Protein AF-A0A2K3KQ40-F1 (afdb_monomer_lite)

Organism: Trifolium pratense (NCBI:txid57577)

Radius of gyration: 14.83 Å; chains: 1; bounding box: 31×33×39 Å

Foldseek 3Di:
DPDDDDFDDDDDVVVPDLLVVVLSVVLVVVCCVVQPDCNVVPDDPPNCCVVSVVVSVVSNVCSVVCVVVSVVVCVVCVVVCVPPDPDDDDDDD

pLDDT: mean 78.12, std 12.36, range [45.38, 91.06]

Structure (mmCIF, N/CA/C/O backbone):
data_AF-A0A2K3KQ40-F1
#
_entry.id   AF-A0A2K3KQ40-F1
#
loop_
_atom_site.group_PDB
_atom_site.id
_atom_site.type_symbol
_atom_site.label_atom_id
_atom_site.label_alt_id
_atom_site.label_comp_id
_atom_site.label_asym_id
_atom_site.label_entity_id
_atom_site.label_seq_id
_atom_site.pdbx_PDB_ins_code
_atom_site.Cartn_x
_atom_site.Cartn_y
_atom_site.Cartn_z
_atom_site.occupancy
_atom_site.B_iso_or_equiv
_atom_site.auth_seq_id
_atom_site.auth_comp_id
_atom_site.auth_asym_id
_atom_site.auth_atom_id
_atom_site.pdbx_PDB_model_num
ATOM 1 N N . MET A 1 1 ? 2.352 2.614 -26.793 1.00 47.94 1 MET A N 1
ATOM 2 C CA . MET A 1 1 ? 1.617 1.826 -25.780 1.00 47.94 1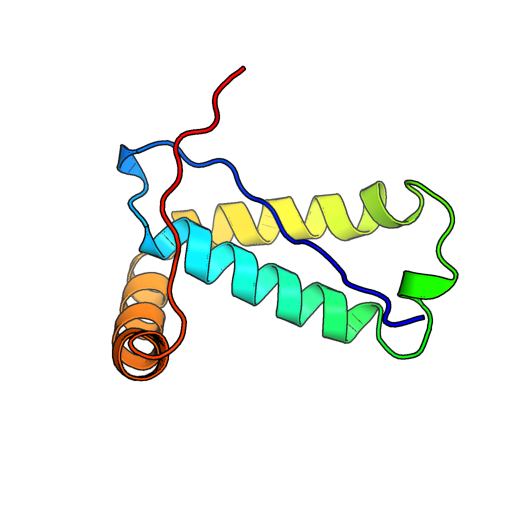 MET A CA 1
ATOM 3 C C . MET A 1 1 ? 1.398 2.720 -24.577 1.00 47.94 1 MET A C 1
ATOM 5 O O . MET A 1 1 ? 2.367 3.309 -24.124 1.00 47.94 1 MET A O 1
ATOM 9 N N . LEU A 1 2 ? 0.164 2.870 -24.093 1.00 51.66 2 LEU A N 1
ATOM 10 C CA . LEU A 1 2 ? -0.048 3.427 -22.756 1.00 51.66 2 LEU A CA 1
ATOM 11 C C . LEU A 1 2 ? 0.336 2.336 -21.750 1.00 51.66 2 LEU A C 1
ATOM 13 O O . LEU A 1 2 ? -0.293 1.281 -21.737 1.00 51.66 2 LEU A O 1
ATOM 17 N N . ASN A 1 3 ? 1.363 2.570 -20.936 1.00 62.62 3 ASN A N 1
ATOM 18 C CA . ASN A 1 3 ? 1.688 1.683 -19.824 1.00 62.62 3 ASN A CA 1
ATOM 19 C C . ASN A 1 3 ? 0.760 2.005 -18.650 1.00 62.62 3 ASN A C 1
ATOM 21 O O . ASN A 1 3 ? 0.834 3.080 -18.055 1.00 62.62 3 ASN A O 1
ATOM 25 N N . VAL A 1 4 ? -0.153 1.081 -18.351 1.00 76.12 4 VAL A N 1
ATOM 26 C CA . VAL A 1 4 ? -1.105 1.197 -17.243 1.00 76.12 4 VAL A CA 1
ATOM 27 C C . VAL A 1 4 ? -0.578 0.383 -16.066 1.00 76.12 4 VAL A C 1
ATOM 29 O O . VAL A 1 4 ? -0.402 -0.827 -16.174 1.00 76.12 4 VAL A O 1
ATOM 32 N N . VAL A 1 5 ? -0.338 1.045 -14.931 1.00 82.19 5 VAL A N 1
ATOM 33 C CA . VAL A 1 5 ? -0.033 0.371 -13.662 1.00 82.19 5 VAL A CA 1
ATOM 34 C C . VAL A 1 5 ? -1.338 0.164 -12.901 1.00 82.19 5 VAL A C 1
ATOM 36 O O . VAL A 1 5 ? -2.037 1.129 -12.587 1.00 82.19 5 VAL A O 1
ATOM 39 N N . ALA A 1 6 ? -1.660 -1.095 -12.609 1.00 87.19 6 ALA A N 1
ATOM 40 C CA . ALA A 1 6 ? -2.803 -1.463 -11.784 1.00 87.19 6 ALA A CA 1
ATOM 41 C C . ALA A 1 6 ? -2.378 -1.619 -10.317 1.00 87.19 6 ALA A C 1
ATOM 43 O O . ALA A 1 6 ? -1.343 -2.217 -10.021 1.00 87.19 6 ALA A O 1
ATOM 44 N N . TYR A 1 7 ? -3.199 -1.104 -9.403 1.00 87.62 7 TYR A N 1
ATOM 45 C CA . TYR A 1 7 ? -3.017 -1.248 -7.960 1.00 87.62 7 TYR A CA 1
ATOM 46 C C . TYR A 1 7 ? -4.232 -1.976 -7.394 1.00 87.62 7 TYR A C 1
ATOM 48 O O . TYR A 1 7 ? -5.361 -1.525 -7.583 1.00 87.62 7 TYR A O 1
ATOM 56 N N . CYS A 1 8 ? -4.001 -3.089 -6.701 1.00 89.19 8 CYS A N 1
ATOM 57 C CA . CYS A 1 8 ? -5.059 -3.928 -6.145 1.00 89.19 8 CYS A CA 1
ATOM 58 C C . CYS A 1 8 ? -4.814 -4.165 -4.654 1.00 89.19 8 CYS A C 1
ATOM 60 O O . CYS A 1 8 ? -3.674 -4.338 -4.222 1.00 89.19 8 CYS A O 1
ATOM 62 N N . VAL A 1 9 ? -5.892 -4.193 -3.874 1.00 87.44 9 VAL A N 1
ATOM 63 C CA . VAL A 1 9 ? -5.871 -4.529 -2.449 1.00 87.44 9 VAL A CA 1
ATOM 64 C C . VAL A 1 9 ? -7.069 -5.412 -2.136 1.00 87.44 9 VAL A C 1
ATOM 66 O O . VAL A 1 9 ? -8.154 -5.206 -2.674 1.00 87.44 9 VAL A O 1
ATOM 69 N N . VAL A 1 10 ? -6.860 -6.390 -1.262 1.00 89.12 10 VAL A N 1
ATOM 70 C CA . VAL A 1 10 ? -7.930 -7.197 -0.678 1.00 89.12 10 VAL A CA 1
ATOM 71 C C . VAL A 1 10 ? -8.070 -6.763 0.772 1.00 89.12 10 VAL A C 1
ATOM 73 O O . VAL A 1 10 ? -7.083 -6.727 1.506 1.00 89.12 10 VAL A O 1
ATOM 76 N N . ALA A 1 11 ? -9.284 -6.411 1.171 1.00 83.94 11 ALA A N 1
ATOM 77 C CA . ALA A 1 11 ? -9.601 -6.006 2.530 1.00 83.94 11 ALA A CA 1
ATOM 78 C C . ALA A 1 11 ? -10.810 -6.799 3.028 1.00 83.94 11 ALA A C 1
ATOM 80 O O . ALA A 1 11 ? -11.700 -7.135 2.246 1.00 83.94 11 ALA A O 1
ATOM 81 N N . ALA A 1 12 ? -10.835 -7.095 4.327 1.00 85.75 12 ALA A N 1
ATOM 82 C CA . ALA A 1 12 ? -12.033 -7.625 4.963 1.00 85.75 12 ALA A CA 1
ATOM 83 C C . ALA A 1 12 ? -13.165 -6.593 4.871 1.00 85.75 12 ALA A C 1
ATOM 85 O O . ALA A 1 12 ? -12.907 -5.390 4.919 1.00 85.75 12 ALA A O 1
ATOM 86 N N . GLU A 1 13 ? -14.415 -7.052 4.799 1.00 80.44 13 GLU A N 1
ATOM 87 C CA . GLU A 1 13 ? -15.582 -6.159 4.730 1.00 80.44 13 GLU A CA 1
ATOM 88 C C . GLU A 1 13 ? -15.615 -5.159 5.901 1.00 80.44 13 GLU A C 1
ATOM 90 O O . GLU A 1 13 ? -15.915 -3.978 5.720 1.00 80.44 13 GLU A O 1
ATOM 95 N N . SER A 1 14 ? -15.183 -5.600 7.087 1.00 81.75 14 SER A N 1
ATOM 96 C CA . SER A 1 14 ? -15.085 -4.782 8.300 1.00 81.75 14 SER A CA 1
ATOM 97 C C . SER A 1 14 ? -14.096 -3.615 8.208 1.00 81.75 14 SER A C 1
ATOM 99 O O . SER A 1 14 ? -14.214 -2.667 8.980 1.00 81.75 14 SER A O 1
ATOM 101 N N . ALA A 1 15 ? -13.145 -3.636 7.268 1.00 77.62 15 ALA A N 1
ATOM 102 C CA . ALA A 1 15 ? -12.213 -2.527 7.051 1.00 77.62 15 ALA A CA 1
ATOM 103 C C . ALA A 1 15 ? -12.887 -1.304 6.400 1.00 77.62 15 ALA A C 1
ATOM 105 O O . ALA A 1 15 ? -12.296 -0.219 6.347 1.00 77.62 15 ALA A O 1
ATOM 106 N N . GLY A 1 16 ? -14.115 -1.475 5.896 1.00 79.69 16 GLY A N 1
ATOM 107 C CA . GLY A 1 16 ? -14.837 -0.460 5.147 1.00 79.69 16 GLY A CA 1
ATOM 108 C C . GLY A 1 16 ? -14.170 -0.131 3.809 1.00 79.69 16 GLY A C 1
ATOM 109 O O . GLY A 1 16 ? -13.157 -0.702 3.413 1.00 79.69 16 GLY A O 1
ATOM 110 N N . ARG A 1 17 ? -14.754 0.820 3.076 1.00 76.75 17 ARG A N 1
ATOM 111 C CA . ARG A 1 17 ? -14.274 1.197 1.731 1.00 76.75 17 ARG A CA 1
ATOM 112 C C . ARG A 1 17 ? -13.141 2.221 1.761 1.00 76.75 17 ARG A C 1
ATOM 114 O O . ARG A 1 17 ? -12.337 2.279 0.843 1.00 76.75 17 ARG A O 1
ATOM 121 N N . GLN A 1 18 ? -13.069 3.025 2.814 1.00 78.12 18 GLN A N 1
ATOM 122 C CA . GLN A 1 18 ? -12.186 4.192 2.860 1.00 78.12 18 GLN A CA 1
ATOM 123 C C . GLN A 1 18 ? -10.725 3.804 3.084 1.00 78.12 18 GLN A C 1
ATOM 125 O O . GLN A 1 18 ? -9.844 4.264 2.365 1.00 78.12 18 GLN A O 1
ATOM 130 N N . THR A 1 19 ? -10.475 2.882 4.011 1.00 82.94 19 THR A N 1
ATOM 131 C CA . THR A 1 19 ? -9.137 2.363 4.313 1.00 82.94 19 THR A CA 1
ATOM 132 C C . THR A 1 19 ? -8.424 1.785 3.078 1.00 82.94 19 THR A C 1
ATOM 134 O O . THR A 1 19 ? -7.327 2.254 2.770 1.00 82.94 19 THR A O 1
ATOM 137 N N . PRO A 1 20 ? -9.008 0.836 2.311 1.00 85.06 20 PRO A N 1
ATOM 138 C CA . PRO A 1 20 ? -8.360 0.306 1.111 1.00 85.06 20 PRO A CA 1
ATOM 139 C C . PRO A 1 20 ? -8.194 1.350 -0.002 1.00 85.06 20 PRO A C 1
ATOM 141 O O . PRO A 1 20 ? -7.170 1.337 -0.681 1.00 85.06 20 PRO A O 1
ATOM 144 N N . ILE A 1 21 ? -9.142 2.279 -0.175 1.00 83.50 21 ILE A N 1
ATOM 145 C CA . ILE A 1 21 ? -9.021 3.359 -1.171 1.00 83.50 21 ILE A CA 1
ATOM 146 C C . ILE A 1 21 ? -7.829 4.265 -0.838 1.00 83.50 21 ILE A C 1
ATOM 148 O O . ILE A 1 21 ? -6.968 4.490 -1.689 1.00 83.50 21 ILE A O 1
ATOM 152 N N . VAL A 1 22 ? -7.739 4.742 0.407 1.00 84.50 22 VAL A N 1
ATOM 153 C CA . VAL A 1 22 ? -6.649 5.626 0.847 1.00 84.50 22 VAL A CA 1
ATOM 154 C C . VAL A 1 22 ? -5.300 4.908 0.789 1.00 84.50 22 VAL A C 1
ATOM 156 O O . VAL A 1 22 ? -4.306 5.502 0.366 1.00 84.50 22 VAL A O 1
ATOM 159 N N . PHE A 1 23 ? -5.263 3.621 1.144 1.00 87.81 23 PHE A N 1
ATOM 160 C CA . PHE A 1 23 ? -4.076 2.787 0.976 1.00 87.81 23 PHE A CA 1
ATOM 161 C C . PHE A 1 23 ? -3.623 2.737 -0.489 1.00 87.81 23 PHE A C 1
ATOM 163 O O . PHE A 1 23 ? -2.468 3.046 -0.777 1.00 87.81 23 PHE A O 1
ATOM 170 N N . LEU A 1 24 ? -4.520 2.409 -1.427 1.00 88.88 24 LEU A N 1
ATOM 171 C CA . LEU A 1 24 ? -4.188 2.326 -2.854 1.00 88.88 24 LEU A CA 1
ATOM 172 C C . LEU A 1 24 ? -3.661 3.649 -3.414 1.00 88.88 24 LEU A C 1
ATOM 174 O O . LEU A 1 24 ? -2.726 3.648 -4.213 1.00 88.88 24 LEU A O 1
ATOM 178 N N . GLU A 1 25 ? -4.225 4.779 -2.994 1.00 85.81 25 GLU A N 1
ATOM 179 C CA . GLU A 1 25 ? -3.747 6.088 -3.434 1.00 85.81 25 GLU A CA 1
ATOM 180 C C . GLU A 1 25 ? -2.341 6.397 -2.926 1.00 85.81 25 GLU A C 1
ATOM 182 O O . GLU A 1 25 ? -1.484 6.794 -3.716 1.00 85.81 25 GLU A O 1
ATOM 187 N N . ARG A 1 26 ? -2.071 6.143 -1.643 1.00 87.62 26 ARG A N 1
ATOM 188 C CA . ARG A 1 26 ? -0.728 6.313 -1.070 1.00 87.62 26 ARG A CA 1
ATOM 189 C C . ARG A 1 26 ? 0.292 5.422 -1.768 1.00 87.62 26 ARG A C 1
ATOM 191 O O . ARG A 1 26 ? 1.382 5.871 -2.111 1.00 87.62 26 ARG A O 1
ATOM 198 N N . VAL A 1 27 ? -0.081 4.171 -2.030 1.00 90.69 27 VAL A N 1
ATOM 199 C CA . VAL A 1 27 ? 0.749 3.222 -2.778 1.00 90.69 27 VAL A CA 1
ATOM 200 C C . VAL A 1 27 ? 1.026 3.733 -4.189 1.00 90.69 27 VAL A C 1
ATOM 202 O O . VAL A 1 27 ? 2.172 3.691 -4.637 1.00 90.69 27 VAL A O 1
ATOM 205 N N . LYS A 1 28 ? 0.012 4.253 -4.885 1.00 87.94 28 LYS A N 1
ATOM 206 C CA . LYS A 1 28 ? 0.178 4.845 -6.212 1.00 87.94 28 LYS A CA 1
ATOM 207 C C . LYS A 1 28 ? 1.125 6.043 -6.188 1.00 87.94 28 LYS A C 1
ATOM 209 O O . LYS A 1 28 ? 1.991 6.129 -7.061 1.00 87.94 28 LYS A O 1
ATOM 214 N N . GLU A 1 29 ? 0.967 6.958 -5.234 1.00 89.12 29 GLU A N 1
ATOM 215 C CA . GLU A 1 29 ? 1.834 8.135 -5.098 1.00 89.12 29 GLU A CA 1
ATOM 216 C C . GLU A 1 29 ? 3.287 7.732 -4.838 1.00 89.12 29 GLU A C 1
ATOM 218 O O . GLU A 1 29 ? 4.179 8.170 -5.565 1.00 89.12 29 GLU A O 1
ATOM 223 N N . GLU A 1 30 ? 3.531 6.834 -3.883 1.00 89.25 30 GLU A N 1
ATOM 224 C CA . GLU A 1 30 ? 4.880 6.357 -3.557 1.00 89.25 30 GLU A CA 1
ATOM 225 C C . GLU A 1 30 ? 5.520 5.598 -4.728 1.00 89.25 30 GLU A C 1
ATOM 227 O O . GLU A 1 30 ? 6.688 5.827 -5.058 1.00 89.25 30 GLU A O 1
ATOM 232 N N . PHE A 1 31 ? 4.755 4.734 -5.405 1.00 89.44 31 PHE A N 1
ATOM 233 C CA . PHE A 1 31 ? 5.234 4.013 -6.585 1.00 89.44 31 PHE A CA 1
ATOM 234 C C . PHE A 1 31 ? 5.595 4.981 -7.713 1.00 89.44 31 PHE A C 1
ATOM 236 O O . PHE A 1 31 ? 6.672 4.882 -8.296 1.00 89.44 31 PHE A O 1
ATOM 243 N N . SER A 1 32 ? 4.715 5.943 -8.001 1.00 87.19 32 SER A N 1
ATOM 244 C CA . SER A 1 32 ? 4.932 6.932 -9.059 1.00 87.19 32 SER A CA 1
ATOM 245 C C . SER A 1 32 ? 6.137 7.811 -8.738 1.00 87.19 32 SER A C 1
ATOM 247 O O . SER A 1 32 ? 6.997 8.011 -9.586 1.00 87.19 32 SER A O 1
ATOM 249 N N . LYS A 1 33 ? 6.270 8.276 -7.493 1.00 89.00 33 LYS A N 1
ATOM 250 C CA . LYS A 1 33 ? 7.405 9.096 -7.056 1.00 89.00 33 LYS A CA 1
ATOM 251 C C . LYS A 1 33 ? 8.743 8.373 -7.222 1.00 89.00 33 LYS A C 1
ATOM 253 O O . LYS A 1 33 ? 9.737 9.000 -7.583 1.00 89.00 33 LYS A O 1
ATOM 258 N N . LYS A 1 34 ? 8.779 7.063 -6.964 1.00 87.50 34 LYS A N 1
ATOM 259 C CA . LYS A 1 34 ? 10.018 6.278 -6.995 1.00 87.50 34 LYS A CA 1
ATOM 260 C C . LYS A 1 34 ? 10.355 5.707 -8.376 1.00 87.50 34 LYS A C 1
ATOM 262 O O . LYS A 1 34 ? 11.535 5.649 -8.734 1.00 87.50 34 LYS A O 1
ATOM 267 N N . TYR A 1 35 ? 9.344 5.326 -9.157 1.00 85.81 35 TYR A N 1
ATOM 268 C CA . TYR A 1 35 ? 9.509 4.599 -10.421 1.00 85.81 35 TYR A CA 1
ATOM 269 C C . TYR A 1 35 ? 8.949 5.320 -11.661 1.00 85.81 35 TYR A C 1
ATOM 271 O O . TYR A 1 35 ? 8.845 4.706 -12.726 1.00 85.81 35 TYR A O 1
ATOM 279 N N . ALA A 1 36 ? 8.630 6.616 -11.568 1.00 80.94 36 ALA A N 1
ATOM 280 C CA . ALA A 1 36 ? 8.333 7.449 -12.736 1.00 80.94 36 ALA A CA 1
ATOM 281 C C . ALA A 1 36 ? 9.511 7.528 -13.728 1.00 80.94 36 ALA A C 1
ATOM 283 O O . ALA A 1 36 ? 10.654 7.181 -13.414 1.00 80.94 36 ALA A O 1
ATOM 284 N N . GLY A 1 37 ? 9.217 8.016 -14.938 1.00 79.38 37 GLY A N 1
ATOM 285 C CA . GLY A 1 37 ? 10.218 8.303 -15.968 1.00 79.38 37 GLY A CA 1
ATOM 286 C C . GLY A 1 37 ? 10.872 7.053 -16.559 1.00 79.38 37 GLY A C 1
ATOM 287 O O . GLY A 1 37 ? 12.090 7.014 -16.695 1.00 79.38 37 GLY A O 1
ATOM 288 N N . GLY A 1 38 ? 10.096 6.007 -16.855 1.00 77.38 38 GLY A N 1
ATOM 289 C CA . GLY A 1 38 ? 10.611 4.787 -17.485 1.00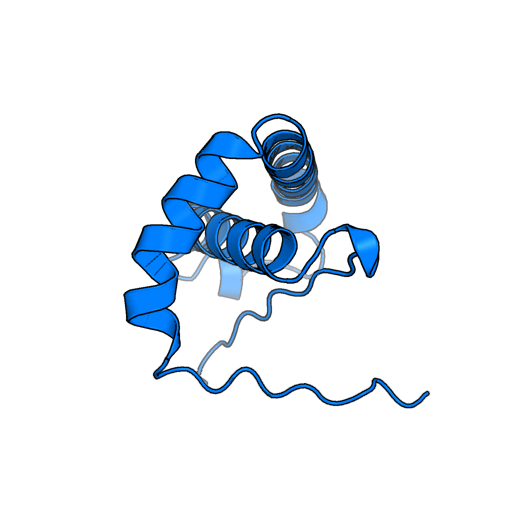 77.38 38 GLY A CA 1
ATOM 290 C C . GLY A 1 38 ? 11.169 3.730 -16.535 1.00 77.38 38 GLY A C 1
ATOM 291 O O . GLY A 1 38 ? 11.400 2.602 -16.964 1.00 77.38 38 GLY A O 1
ATOM 292 N N . LYS A 1 39 ? 11.364 4.026 -15.243 1.00 79.38 39 LYS A N 1
ATOM 293 C CA . LYS A 1 39 ? 11.934 3.050 -14.294 1.00 79.38 39 LYS A CA 1
ATOM 294 C C . LYS A 1 39 ? 11.022 1.846 -14.065 1.00 79.38 39 LYS A C 1
ATOM 296 O O . LYS A 1 39 ? 11.511 0.723 -14.037 1.00 79.38 39 LYS A O 1
ATOM 301 N N . ALA A 1 40 ? 9.716 2.073 -13.927 1.00 80.62 40 ALA A N 1
ATOM 302 C CA . ALA A 1 40 ? 8.740 0.987 -13.839 1.00 80.62 40 ALA A CA 1
ATOM 303 C C . ALA A 1 40 ? 8.619 0.209 -15.161 1.00 80.62 40 ALA A C 1
ATOM 305 O O . ALA A 1 40 ? 8.454 -1.004 -15.144 1.00 80.62 40 ALA A O 1
ATOM 306 N N . GLU A 1 41 ? 8.730 0.901 -16.296 1.00 78.69 41 GLU A N 1
ATOM 307 C CA . GLU A 1 41 ? 8.538 0.331 -17.638 1.00 78.69 41 GLU A CA 1
ATOM 308 C C . GLU A 1 41 ? 9.681 -0.610 -18.039 1.00 78.69 41 GLU A C 1
ATOM 310 O O . GLU A 1 41 ? 9.454 -1.614 -18.705 1.00 78.69 41 GLU A O 1
ATOM 315 N N . ASN A 1 42 ? 10.904 -0.310 -17.595 1.00 81.06 42 ASN A N 1
ATOM 316 C CA . ASN A 1 42 ? 12.096 -1.117 -17.869 1.00 81.06 42 ASN A CA 1
ATOM 317 C C . ASN A 1 42 ? 12.403 -2.139 -16.761 1.00 81.06 42 ASN A C 1
ATOM 319 O O . ASN A 1 42 ? 13.419 -2.835 -16.818 1.00 81.06 42 ASN A O 1
ATOM 323 N N . ALA A 1 43 ? 11.567 -2.220 -15.722 1.00 83.31 43 ALA A N 1
ATOM 324 C CA . ALA A 1 43 ? 11.795 -3.135 -14.617 1.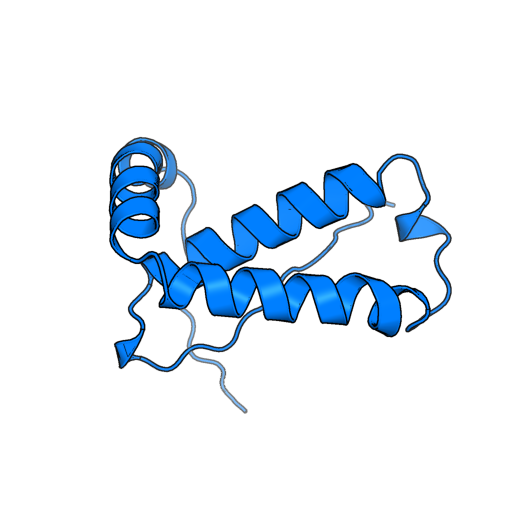00 83.31 43 ALA A CA 1
ATOM 325 C C . ALA A 1 43 ? 11.543 -4.584 -15.055 1.00 83.31 43 ALA A C 1
ATOM 327 O O . ALA A 1 43 ? 10.489 -4.920 -15.594 1.00 83.31 43 ALA A O 1
ATOM 328 N N . ALA A 1 44 ? 12.490 -5.475 -14.759 1.00 83.88 44 ALA A N 1
ATOM 329 C CA . ALA A 1 44 ? 12.284 -6.902 -14.967 1.00 83.88 44 ALA A CA 1
ATOM 330 C C . ALA A 1 44 ? 11.145 -7.416 -14.072 1.00 83.88 44 ALA A C 1
ATOM 332 O O . ALA A 1 44 ? 10.940 -6.924 -12.955 1.00 83.88 44 ALA A O 1
ATOM 333 N N . ALA A 1 45 ? 10.429 -8.445 -14.526 1.00 83.62 45 ALA A N 1
ATOM 334 C CA . ALA A 1 45 ? 9.358 -9.055 -13.747 1.00 83.62 45 ALA A CA 1
ATOM 335 C C . ALA A 1 45 ? 9.830 -9.407 -12.321 1.00 83.62 45 ALA A C 1
ATOM 337 O O . ALA A 1 45 ? 10.906 -9.974 -12.133 1.00 83.62 45 ALA A O 1
ATOM 338 N N . LYS A 1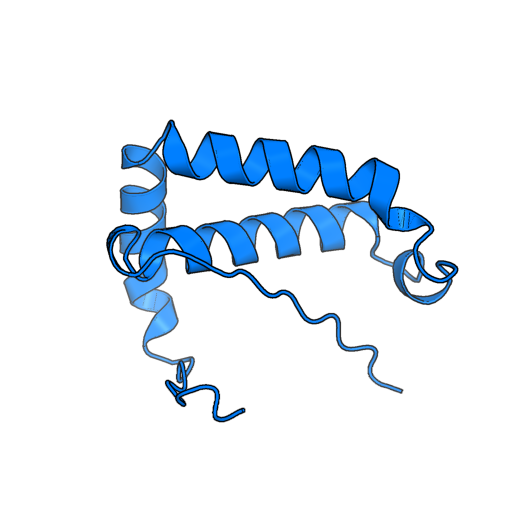 46 ? 9.018 -9.065 -11.310 1.00 83.81 46 LYS A N 1
ATOM 339 C CA . LYS A 1 46 ? 9.273 -9.305 -9.871 1.00 83.81 46 LYS A CA 1
ATOM 340 C C . LYS A 1 46 ? 10.492 -8.581 -9.270 1.00 83.81 46 LYS A C 1
ATOM 342 O O . LYS A 1 46 ? 10.705 -8.696 -8.064 1.00 83.81 46 LYS A O 1
ATOM 347 N N . SER A 1 47 ? 11.254 -7.804 -10.043 1.00 86.31 47 SER A N 1
ATOM 348 C CA . SER A 1 47 ? 12.465 -7.115 -9.557 1.00 86.31 47 SER A CA 1
ATOM 349 C C . SER A 1 47 ? 12.179 -6.077 -8.466 1.00 86.31 47 SER A C 1
ATOM 351 O O . SER A 1 47 ? 12.974 -5.911 -7.543 1.00 86.31 47 SER A O 1
ATOM 353 N N . LEU A 1 48 ? 11.011 -5.432 -8.519 1.00 87.25 48 LEU A N 1
ATOM 354 C CA . LEU A 1 48 ? 10.610 -4.397 -7.564 1.00 87.25 48 LEU A CA 1
ATOM 355 C C . LEU A 1 48 ? 9.962 -4.961 -6.289 1.00 87.25 48 LEU A C 1
ATOM 357 O O . LEU A 1 48 ? 9.797 -4.225 -5.318 1.00 87.25 48 LEU A O 1
ATOM 361 N N . ASN A 1 49 ? 9.621 -6.257 -6.249 1.00 87.38 49 ASN A N 1
ATOM 362 C CA . ASN A 1 49 ? 8.835 -6.835 -5.151 1.00 87.38 49 ASN A CA 1
ATOM 363 C C . ASN A 1 49 ? 9.519 -6.699 -3.792 1.00 87.38 49 ASN A C 1
ATOM 365 O O . ASN A 1 49 ? 8.849 -6.443 -2.799 1.00 87.38 49 ASN A O 1
ATOM 369 N N . LYS A 1 50 ? 10.841 -6.884 -3.727 1.00 86.56 50 LYS A N 1
ATOM 370 C CA . LYS A 1 50 ? 11.563 -6.843 -2.450 1.00 86.56 50 LYS A CA 1
ATOM 371 C C . LYS A 1 50 ? 11.576 -5.43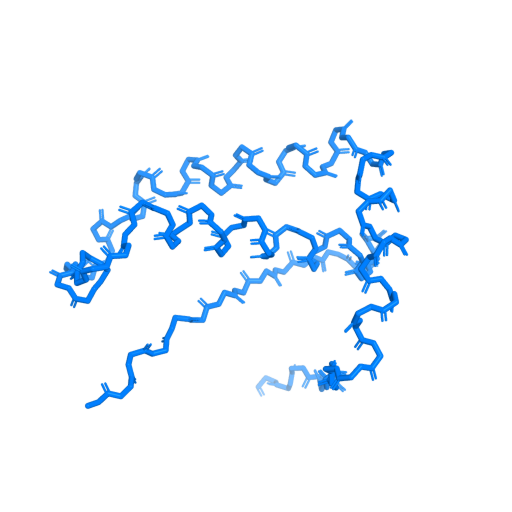6 -1.858 1.00 86.56 50 LYS A C 1
ATOM 373 O O . LYS A 1 50 ? 11.336 -5.267 -0.669 1.00 86.56 50 LYS A O 1
ATOM 378 N N . GLU A 1 51 ? 11.864 -4.439 -2.687 1.00 86.94 51 GLU A N 1
ATOM 379 C CA . GLU A 1 51 ? 11.950 -3.051 -2.242 1.00 86.94 51 GLU A CA 1
ATOM 380 C C . GLU A 1 51 ? 10.559 -2.478 -1.969 1.00 86.94 51 GLU A C 1
ATOM 382 O O . GLU A 1 51 ? 10.293 -1.958 -0.885 1.00 86.94 51 GLU A O 1
ATOM 387 N N . PHE A 1 52 ? 9.655 -2.608 -2.939 1.00 89.00 52 PHE A N 1
ATOM 388 C CA . PHE A 1 52 ? 8.331 -2.019 -2.832 1.00 89.00 52 PHE A CA 1
ATOM 389 C C . PHE A 1 52 ? 7.414 -2.812 -1.895 1.00 89.00 52 PHE A C 1
ATOM 391 O O . PHE A 1 52 ? 6.567 -2.225 -1.231 1.00 89.00 52 PHE A O 1
ATOM 398 N N . GLY A 1 53 ? 7.621 -4.124 -1.751 1.00 88.94 53 GLY A N 1
ATOM 399 C CA . GLY A 1 53 ? 6.866 -4.968 -0.823 1.00 88.94 53 GLY A CA 1
ATOM 400 C C . GLY A 1 53 ? 7.036 -4.564 0.641 1.00 88.94 53 GLY A C 1
ATOM 401 O O . GLY A 1 53 ? 6.051 -4.520 1.376 1.00 88.94 53 GLY A O 1
ATOM 402 N N . SER A 1 54 ? 8.249 -4.184 1.062 1.00 91.06 54 SER A N 1
ATOM 403 C CA . SER A 1 54 ? 8.464 -3.617 2.402 1.00 91.06 54 SER A CA 1
ATOM 404 C C . SER A 1 54 ? 7.658 -2.333 2.590 1.00 91.06 54 SER A C 1
ATOM 406 O O . SER A 1 54 ? 6.980 -2.175 3.603 1.00 91.06 54 SER A O 1
ATOM 408 N N . LYS A 1 55 ? 7.638 -1.470 1.566 1.00 89.56 55 LYS A N 1
ATOM 409 C CA . LYS A 1 55 ? 6.894 -0.211 1.613 1.00 89.56 55 LYS A CA 1
ATOM 410 C C . LYS A 1 55 ? 5.382 -0.419 1.665 1.00 89.56 55 LYS A C 1
ATOM 412 O O . LYS A 1 55 ? 4.700 0.284 2.407 1.00 89.56 55 LYS A O 1
ATOM 417 N N . LEU A 1 56 ? 4.857 -1.405 0.932 1.00 89.56 56 LEU A N 1
ATOM 418 C CA . LEU A 1 56 ? 3.450 -1.809 1.014 1.00 89.56 56 LEU A CA 1
ATOM 419 C C . LEU A 1 56 ? 3.071 -2.212 2.441 1.00 89.56 56 LEU A C 1
ATOM 421 O O . LEU A 1 56 ? 2.033 -1.783 2.939 1.00 89.56 56 LEU A O 1
ATOM 425 N N . LYS A 1 57 ? 3.926 -2.990 3.116 1.00 89.00 57 LYS A N 1
ATOM 426 C CA . LYS A 1 57 ? 3.690 -3.411 4.501 1.00 89.00 57 LYS A CA 1
ATOM 427 C C . LYS A 1 57 ? 3.655 -2.218 5.459 1.00 89.00 57 LYS A C 1
ATOM 429 O O . LYS A 1 57 ? 2.747 -2.132 6.278 1.00 89.00 57 LYS A O 1
ATOM 434 N N . GLU A 1 58 ? 4.596 -1.286 5.324 1.00 90.75 58 GLU A N 1
ATOM 435 C CA . GLU A 1 58 ? 4.612 -0.052 6.121 1.00 90.75 58 GLU A CA 1
ATOM 436 C C . GLU A 1 58 ? 3.346 0.787 5.903 1.00 90.75 58 GLU A C 1
ATOM 438 O O . GLU A 1 58 ? 2.738 1.246 6.866 1.00 90.75 58 GLU A O 1
ATOM 443 N N . GLN A 1 59 ? 2.911 0.962 4.648 1.00 87.69 59 GLN A N 1
ATOM 444 C CA . GLN A 1 59 ? 1.688 1.711 4.341 1.00 87.69 59 GLN A CA 1
ATOM 445 C C . GLN A 1 59 ? 0.433 1.021 4.881 1.00 87.69 59 GLN A C 1
ATOM 447 O O . GLN A 1 59 ? -0.480 1.702 5.347 1.00 87.69 59 GLN A O 1
ATOM 452 N N . MET A 1 60 ? 0.384 -0.312 4.841 1.00 87.06 60 MET A N 1
ATOM 453 C CA . MET A 1 60 ? -0.745 -1.076 5.365 1.00 87.06 60 MET A CA 1
ATOM 454 C C . MET A 1 60 ? -0.840 -0.916 6.884 1.00 87.06 60 MET A C 1
ATOM 456 O O . MET A 1 60 ? -1.915 -0.611 7.389 1.00 87.06 60 MET A O 1
ATOM 460 N N . GLN A 1 61 ? 0.290 -1.029 7.587 1.00 87.62 61 GLN A N 1
ATOM 461 C CA . GLN A 1 61 ? 0.364 -0.828 9.033 1.00 87.62 61 GLN A CA 1
ATOM 462 C C . GLN A 1 61 ? -0.032 0.605 9.421 1.00 87.62 61 GLN A C 1
ATOM 464 O O . GLN A 1 61 ? -0.906 0.796 10.258 1.00 87.62 61 GLN A O 1
ATOM 469 N N . TYR A 1 62 ? 0.492 1.612 8.715 1.00 87.25 62 TYR A N 1
ATOM 470 C CA . TYR A 1 62 ? 0.132 3.013 8.948 1.00 87.25 62 TYR A CA 1
ATOM 471 C C . TYR A 1 62 ? -1.375 3.267 8.811 1.00 87.25 62 TYR A C 1
ATOM 473 O O . TYR A 1 62 ? -1.960 3.985 9.618 1.00 87.25 62 TYR A O 1
ATOM 481 N N . CYS A 1 63 ? -2.020 2.707 7.781 1.00 85.06 63 CYS A N 1
ATOM 482 C CA . CYS A 1 63 ? -3.456 2.909 7.570 1.00 85.06 63 CYS A CA 1
ATOM 483 C C . CYS A 1 63 ? -4.309 2.289 8.688 1.00 85.06 63 CYS A C 1
ATOM 485 O O . CYS A 1 63 ? -5.423 2.754 8.915 1.00 85.06 63 CYS A O 1
ATOM 487 N N . VAL A 1 64 ? -3.794 1.261 9.370 1.00 81.38 64 VAL A N 1
ATOM 488 C CA . VAL A 1 64 ? -4.452 0.613 10.511 1.00 81.38 64 VAL A CA 1
ATOM 489 C C . VAL A 1 64 ? -4.192 1.381 11.809 1.00 81.38 64 VAL A C 1
ATOM 491 O O . VAL A 1 64 ? -5.129 1.584 12.576 1.00 81.38 64 VAL A O 1
ATOM 494 N N . ASP A 1 65 ? -2.960 1.842 12.035 1.00 86.94 65 ASP A N 1
ATOM 495 C CA . ASP A 1 65 ? -2.570 2.533 13.274 1.00 86.94 65 ASP A CA 1
ATOM 496 C C . ASP A 1 65 ? -3.067 3.985 13.352 1.00 86.94 65 ASP A C 1
ATOM 498 O O . ASP A 1 65 ? -3.227 4.521 14.446 1.00 86.94 65 ASP A O 1
ATOM 502 N N . HIS A 1 66 ? -3.348 4.626 12.210 1.00 86.31 66 HIS A N 1
ATOM 503 C CA . HIS A 1 66 ? -3.751 6.038 12.144 1.00 86.31 66 HIS A CA 1
ATOM 504 C C . HIS A 1 66 ? -5.132 6.249 11.494 1.00 86.31 66 HIS A C 1
ATOM 506 O O . HIS A 1 66 ? -5.249 6.969 10.493 1.00 86.31 66 HIS A O 1
ATOM 512 N N . PRO A 1 67 ? -6.217 5.674 12.049 1.00 79.25 67 PRO A N 1
ATOM 513 C CA . PRO A 1 67 ? -7.554 5.770 11.457 1.00 79.25 67 PRO A CA 1
ATOM 514 C C . PRO A 1 67 ? -8.088 7.213 11.405 1.00 79.25 67 PRO A C 1
ATOM 516 O O . PRO A 1 67 ? -8.868 7.562 10.517 1.00 79.25 67 PRO A O 1
ATOM 519 N N . GLU A 1 68 ? -7.649 8.082 12.317 1.00 82.88 68 GLU A N 1
ATOM 520 C CA . GLU A 1 68 ? -8.014 9.503 12.362 1.00 82.88 68 GLU A CA 1
ATOM 521 C C . GLU A 1 68 ? -7.537 10.291 11.130 1.00 82.88 68 GLU A C 1
ATOM 523 O O . GLU A 1 68 ? -8.290 11.088 10.560 1.00 82.88 68 GLU A O 1
ATOM 528 N N . GLU A 1 69 ? -6.322 10.018 10.654 1.00 79.88 69 GLU A N 1
ATOM 529 C CA . GLU A 1 69 ? -5.776 10.648 9.453 1.00 79.88 69 GLU A CA 1
ATOM 530 C C . GLU A 1 69 ? -6.443 10.126 8.185 1.00 79.88 69 GLU A C 1
ATOM 532 O O . GLU A 1 69 ? -6.736 10.904 7.271 1.00 79.88 69 GLU A O 1
ATOM 537 N N . ILE A 1 70 ? -6.746 8.825 8.148 1.00 78.81 70 ILE A N 1
ATOM 538 C CA . ILE A 1 70 ? -7.525 8.216 7.067 1.00 78.81 70 ILE A CA 1
ATOM 539 C C . ILE A 1 70 ? -8.896 8.892 6.974 1.00 78.81 70 ILE A C 1
ATOM 541 O O . ILE A 1 70 ? -9.321 9.268 5.881 1.00 78.81 70 ILE A O 1
ATOM 545 N N . ASN A 1 71 ? -9.561 9.132 8.106 1.00 74.31 71 ASN A N 1
ATOM 546 C CA . ASN A 1 71 ? -10.865 9.796 8.156 1.00 74.31 71 ASN A CA 1
ATOM 547 C C . ASN A 1 71 ? -10.791 11.264 7.681 1.00 74.31 71 ASN A C 1
ATOM 549 O O . ASN A 1 71 ? -11.648 11.733 6.929 1.00 74.31 71 ASN A O 1
ATOM 553 N N . LYS A 1 72 ? -9.722 11.989 8.036 1.00 78.31 72 LYS A N 1
ATOM 554 C CA . LYS A 1 72 ? -9.491 13.360 7.551 1.00 78.31 72 LYS A CA 1
ATOM 555 C C . LYS A 1 72 ? -9.274 13.407 6.035 1.00 78.31 72 LYS A C 1
ATOM 557 O O . LYS A 1 72 ? -9.914 14.209 5.354 1.00 78.31 72 LYS A O 1
ATOM 562 N N . LEU A 1 73 ? -8.413 12.536 5.503 1.00 74.56 73 LEU A N 1
ATOM 563 C CA . LEU A 1 73 ? -8.160 12.422 4.060 1.00 74.56 73 LEU A CA 1
ATOM 564 C C . LEU A 1 73 ? -9.426 12.020 3.300 1.00 74.56 73 LEU A C 1
ATOM 566 O O . LEU A 1 73 ? -9.732 12.595 2.258 1.00 74.56 73 LEU A O 1
ATOM 570 N N . THR A 1 74 ? -10.199 11.101 3.873 1.00 70.31 74 THR A N 1
ATOM 571 C CA . THR A 1 74 ? -11.493 10.660 3.352 1.00 70.31 74 THR A CA 1
ATOM 572 C C . THR A 1 74 ? -12.476 11.818 3.208 1.00 70.31 74 THR A C 1
ATOM 574 O O . THR A 1 74 ? -13.063 11.981 2.145 1.00 70.31 74 THR A O 1
ATOM 577 N N . LYS A 1 75 ? -12.649 12.663 4.235 1.00 70.50 75 LYS A N 1
ATOM 578 C CA . LYS A 1 75 ? -13.582 13.806 4.168 1.00 70.50 75 LYS A CA 1
ATOM 579 C C . LYS A 1 75 ? -13.218 14.811 3.077 1.00 70.50 75 LYS A C 1
ATOM 581 O O . LYS A 1 75 ? -14.101 15.339 2.407 1.00 70.50 75 LYS A O 1
ATOM 586 N N . VAL A 1 76 ? -11.925 15.072 2.889 1.00 68.38 76 VAL A N 1
ATOM 587 C CA . VAL A 1 76 ? -11.448 15.970 1.828 1.00 68.38 76 VAL A CA 1
ATOM 588 C C . VAL A 1 76 ? -11.653 15.332 0.451 1.00 68.38 76 VAL A C 1
ATOM 590 O O . VAL A 1 76 ? -12.071 16.010 -0.483 1.00 68.38 76 VAL A O 1
ATOM 593 N N . LYS A 1 77 ? -11.415 14.022 0.321 1.00 63.31 77 LYS A N 1
ATOM 594 C CA . LYS A 1 77 ? -11.510 13.306 -0.960 1.00 63.31 77 LYS A CA 1
ATOM 595 C C . LYS A 1 77 ? -12.916 12.857 -1.343 1.00 63.31 77 LYS A C 1
ATOM 597 O O . LYS A 1 77 ? -13.162 12.670 -2.533 1.00 63.31 77 LYS A O 1
ATOM 602 N N . ALA A 1 78 ? -13.850 12.733 -0.402 1.00 60.56 78 ALA A N 1
ATOM 603 C CA . ALA A 1 78 ? -15.258 12.460 -0.695 1.00 60.56 78 ALA A CA 1
ATOM 604 C C . ALA A 1 78 ? -15.840 13.525 -1.639 1.00 60.56 78 ALA A C 1
ATOM 606 O O . ALA A 1 78 ? -16.512 13.178 -2.603 1.00 60.56 78 ALA A O 1
ATOM 607 N N . GLN A 1 79 ? -15.439 14.789 -1.461 1.00 53.81 79 GLN A N 1
ATOM 608 C CA . GLN A 1 79 ? -15.795 15.896 -2.358 1.00 53.81 79 GLN A CA 1
ATOM 609 C C . GLN A 1 79 ? -15.215 15.756 -3.781 1.00 53.81 79 GLN A C 1
ATOM 611 O O . GLN A 1 79 ? -15.709 16.379 -4.711 1.00 53.81 79 GLN A O 1
ATOM 616 N N . VAL A 1 80 ? -14.169 14.943 -3.972 1.00 51.84 80 VAL A N 1
ATOM 617 C CA . VAL A 1 80 ? -13.484 14.722 -5.263 1.00 51.84 80 VAL A CA 1
ATOM 618 C C . VAL A 1 80 ? -13.890 13.388 -5.913 1.00 51.84 80 VAL A C 1
ATOM 620 O O . VAL A 1 80 ? -13.692 13.196 -7.110 1.00 51.84 80 VAL A O 1
ATOM 623 N N . THR A 1 81 ? -14.458 12.448 -5.150 1.00 49.84 81 THR A N 1
ATOM 624 C CA . THR A 1 81 ? -14.710 11.063 -5.598 1.00 49.84 81 THR A CA 1
ATOM 625 C C . THR A 1 81 ? -16.080 10.878 -6.255 1.00 49.84 81 THR A C 1
ATOM 627 O O . THR A 1 81 ? -16.231 9.946 -7.040 1.00 49.84 81 THR A O 1
ATOM 630 N N . GLU A 1 82 ? -17.040 11.789 -6.046 1.00 49.88 82 GLU A N 1
ATOM 631 C CA . GLU A 1 82 ? -18.367 11.759 -6.703 1.00 49.88 82 GLU A CA 1
ATOM 632 C C . GLU A 1 82 ? -18.306 11.677 -8.244 1.00 49.88 82 GLU A C 1
ATOM 634 O O . GLU A 1 82 ? -19.252 11.216 -8.873 1.00 49.88 82 GLU A O 1
ATOM 639 N N . VAL A 1 83 ? -17.176 12.038 -8.865 1.00 45.38 83 VAL A N 1
ATOM 640 C CA . VAL A 1 83 ? -16.968 11.982 -10.326 1.00 45.38 83 VAL A CA 1
ATOM 641 C C . VAL A 1 83 ? -16.284 10.708 -10.841 1.00 45.38 83 VAL A C 1
ATOM 643 O O . VAL A 1 83 ? -16.298 10.463 -12.047 1.00 45.38 83 VAL A O 1
ATOM 646 N N . LYS A 1 84 ? -15.684 9.871 -9.983 1.00 52.59 84 LYS A N 1
ATOM 647 C CA . LYS A 1 84 ? -15.019 8.626 -10.412 1.00 52.59 84 LYS A CA 1
ATOM 648 C C . LYS A 1 84 ? -15.876 7.433 -10.015 1.00 52.59 84 LYS A C 1
ATOM 650 O O . LYS A 1 84 ? -15.777 6.955 -8.892 1.00 52.59 84 LYS A O 1
ATOM 655 N N . GLY A 1 85 ? -16.709 6.964 -10.944 1.00 52.59 85 GLY A N 1
ATOM 656 C CA . GLY A 1 85 ? -17.576 5.797 -10.771 1.00 52.59 85 GLY A CA 1
ATOM 657 C C . GLY A 1 85 ? -16.807 4.566 -10.292 1.00 52.59 85 GLY A C 1
ATOM 658 O O . GLY A 1 85 ? -16.196 3.854 -11.086 1.00 52.59 85 GLY A O 1
ATOM 659 N N . VAL A 1 86 ? -16.8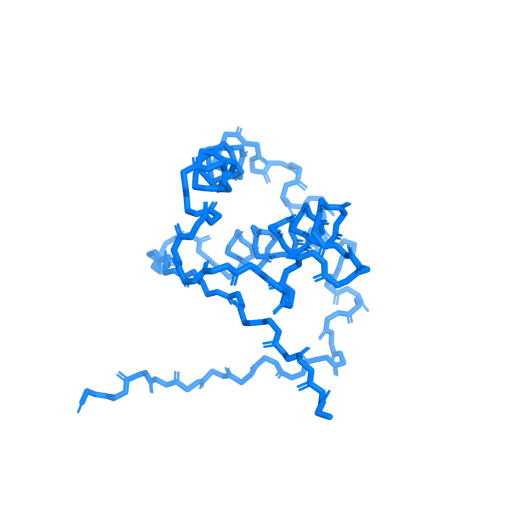31 4.324 -8.980 1.00 57.03 86 VAL A N 1
ATOM 660 C CA . VAL A 1 86 ? -16.339 3.090 -8.367 1.00 57.03 86 VAL A CA 1
ATOM 661 C C . VAL A 1 86 ? -17.352 2.005 -8.711 1.00 57.03 86 VAL A C 1
ATOM 663 O O . VAL A 1 86 ? -18.397 1.898 -8.071 1.00 57.03 86 VAL A O 1
ATOM 666 N N . MET A 1 87 ? -17.076 1.243 -9.765 1.00 62.91 87 MET A N 1
ATOM 667 C CA . MET A 1 87 ? -17.895 0.094 -10.140 1.00 62.91 87 MET A CA 1
ATOM 668 C C . MET A 1 87 ? -17.683 -1.013 -9.103 1.00 62.91 87 MET A C 1
ATOM 670 O O . MET A 1 87 ? -16.550 -1.396 -8.813 1.00 62.91 87 MET A O 1
ATOM 674 N N . MET A 1 88 ? -18.776 -1.472 -8.492 1.00 60.12 88 MET A N 1
ATOM 675 C CA . MET A 1 88 ? -18.779 -2.616 -7.582 1.00 60.12 88 MET A CA 1
ATOM 676 C C . MET A 1 88 ? -19.331 -3.810 -8.341 1.00 60.12 88 MET A C 1
ATOM 678 O O . MET A 1 88 ? -20.543 -3.971 -8.447 1.00 60.12 88 MET A O 1
ATOM 682 N N . GLU A 1 89 ? -18.432 -4.623 -8.877 1.00 67.06 89 GLU A N 1
ATOM 683 C CA . GLU A 1 89 ? -18.765 -5.932 -9.427 1.00 67.06 89 GLU A CA 1
ATOM 684 C C . GLU A 1 89 ? -18.238 -7.009 -8.476 1.00 67.06 89 GLU A C 1
ATOM 686 O O . GLU A 1 89 ? -17.134 -6.896 -7.933 1.00 67.06 89 GLU A O 1
ATOM 691 N N . ASN A 1 90 ? -19.047 -8.041 -8.233 1.00 62.94 90 ASN A N 1
ATOM 692 C CA . ASN A 1 90 ? -18.596 -9.218 -7.498 1.00 62.94 90 ASN A CA 1
ATOM 693 C C . ASN A 1 90 ? -17.558 -9.967 -8.349 1.00 62.94 90 ASN A C 1
ATOM 695 O O . ASN A 1 90 ? -17.732 -10.115 -9.554 1.00 62.94 90 ASN A O 1
ATOM 699 N N . ILE A 1 91 ? -16.492 -10.471 -7.723 1.00 68.94 91 ILE A N 1
ATOM 700 C CA . ILE A 1 91 ? -15.520 -11.336 -8.403 1.00 68.94 91 ILE A CA 1
ATOM 701 C C . ILE A 1 91 ? -16.130 -12.740 -8.487 1.00 68.94 91 ILE A C 1
ATOM 703 O O . ILE A 1 91 ? -16.086 -13.494 -7.513 1.00 68.94 91 ILE A O 1
ATOM 707 N N . GLU A 1 92 ? -16.727 -13.080 -9.626 1.00 60.19 92 GLU A N 1
ATOM 708 C CA . GLU A 1 92 ? -17.105 -14.462 -9.939 1.00 60.19 92 GLU A CA 1
ATOM 709 C C . GLU A 1 92 ? -15.835 -15.283 -10.247 1.00 60.19 92 GLU A C 1
ATOM 711 O O . GLU A 1 92 ? -14.866 -14.755 -10.797 1.00 60.19 92 GLU A O 1
ATOM 716 N N . LYS A 1 93 ? -15.795 -16.545 -9.799 1.00 57.84 93 LYS A N 1
ATOM 717 C CA . LYS A 1 93 ? -14.629 -17.442 -9.910 1.00 57.84 93 LYS A CA 1
ATOM 718 C C . LYS A 1 93 ? -14.605 -18.218 -11.217 1.00 57.84 93 LYS A C 1
ATOM 720 O O . LYS A 1 93 ? -15.689 -18.678 -11.631 1.00 57.84 93 LYS A O 1
#

InterPro domains:
  IPR010908 Longin domain [PF13774] (4-53)
  IPR010908 Longin domain [PS50859] (1-56)
  IPR010908 Longin domain [cd14824] (5-63)
  IPR011012 Longin-like domain superfamily [SSF64356] (5-63)
  IPR051097 Synaptobrevin-like vesicular transport protein [PTHR21136] (5-93)

Sequence (93 aa):
MLNVVAYCVVAAESAGRQTPIVFLERVKEEFSKKYAGGKAENAAAKSLNKEFGSKLKEQMQYCVDHPEEINKLTKVKAQVTEVKGVMMENIEK

Secondary structure (DSSP, 8-state):
---PPP------GGGTTHHHHHHHHHHHHHHHHHHTTTTTTTPPTTTTHHHHHHHHHHHHHHHHH-HHHHHHHHHHHHHHHTTS---------